Protein AF-A0A0A9DMN7-F1 (afdb_monomer_lite)

pLDDT: mean 72.82, std 9.87, range [47.81, 89.06]

Organism: Arundo donax (NCBI:txid35708)

Sequence (89 aa):
MKEFLFKTSKLDILRPKYEAKLKRSSSDNEFFGICPCKVKPGLPSTLKLDMPLCSEENLTPGRVIDNALLEVFDHCGNHAEEGSELRLC

Foldseek 3Di:
DDDDDDDDCPCQLPAQPDWDWDWDADPVRPDTDTDTDGDAFDDWDDKDKDQPQDPVVRDDPPDDRPDIDIFTHHPSRYTHDPPDDDDDD

Radius of gyration: 20.99 Å; chains: 1; bounding box: 41×25×64 Å

Secondary structure (DSSP, 8-state):
--------STTTTS-TTSEEEEEEE-TTSS-EEEEEEEPPP-SEEEEEEE-TT--GGG--TT------EEEEEETTSPBPPTT------

Structure (mmCIF, N/CA/C/O backbone):
data_AF-A0A0A9DMN7-F1
#
_entry.id   AF-A0A0A9DMN7-F1
#
loop_
_atom_site.group_PDB
_atom_site.id
_atom_site.type_symbol
_atom_site.label_atom_id
_atom_site.label_alt_id
_atom_site.label_comp_id
_atom_site.label_asym_id
_atom_site.label_entity_id
_atom_site.label_seq_id
_atom_site.pdbx_PDB_ins_code
_atom_site.Cartn_x
_atom_site.Cartn_y
_atom_site.Cartn_z
_atom_site.occupancy
_atom_site.B_iso_or_equiv
_atom_site.auth_seq_id
_atom_site.auth_comp_id
_atom_site.auth_asym_id
_atom_site.auth_atom_id
_atom_site.pdbx_PDB_model_num
ATOM 1 N N . MET A 1 1 ? 8.288 -18.146 -30.525 1.00 47.81 1 MET A N 1
ATOM 2 C CA . MET A 1 1 ? 8.340 -16.750 -30.036 1.00 47.81 1 MET A CA 1
ATOM 3 C C . MET A 1 1 ? 9.022 -16.787 -28.675 1.00 47.81 1 MET A C 1
ATOM 5 O O . MET A 1 1 ? 8.659 -17.646 -27.885 1.00 47.81 1 MET A O 1
ATOM 9 N N . LYS A 1 2 ? 10.078 -16.000 -28.441 1.00 66.19 2 LYS A N 1
ATOM 10 C CA . LYS A 1 2 ? 10.848 -16.059 -27.185 1.00 66.19 2 LYS A CA 1
ATOM 11 C C . LYS A 1 2 ? 10.139 -15.191 -26.145 1.00 66.19 2 LYS A C 1
ATOM 13 O O . LYS A 1 2 ? 9.924 -14.008 -26.399 1.00 66.19 2 LYS A O 1
ATOM 18 N N . GLU A 1 3 ? 9.741 -15.774 -25.023 1.00 63.31 3 GLU A N 1
ATOM 19 C CA . GLU A 1 3 ? 9.153 -15.018 -23.918 1.00 63.31 3 GLU A CA 1
ATOM 20 C C . GLU A 1 3 ? 10.263 -14.308 -23.142 1.00 63.31 3 GLU A C 1
ATOM 22 O O . GLU A 1 3 ? 11.276 -14.909 -22.783 1.00 63.31 3 GLU A O 1
ATOM 27 N N . PHE A 1 4 ? 10.090 -13.008 -22.914 1.00 63.97 4 PHE A N 1
ATOM 28 C CA . PHE A 1 4 ? 11.035 -12.187 -22.165 1.00 63.97 4 PHE A CA 1
ATOM 29 C C . PHE A 1 4 ? 10.374 -11.725 -20.868 1.00 63.97 4 PHE A C 1
ATOM 31 O O . PHE A 1 4 ? 9.373 -11.008 -20.903 1.00 63.97 4 PHE A O 1
ATOM 38 N N . LEU A 1 5 ? 10.951 -12.116 -19.729 1.00 63.47 5 LEU A N 1
ATOM 39 C CA . LEU A 1 5 ? 10.515 -11.691 -18.401 1.00 63.47 5 LEU A CA 1
ATOM 40 C C . LEU A 1 5 ? 11.403 -10.546 -17.906 1.00 63.47 5 LEU A C 1
ATOM 42 O O . LEU A 1 5 ? 12.589 -10.739 -17.647 1.00 63.47 5 LEU A O 1
ATOM 46 N N . PHE A 1 6 ? 10.818 -9.362 -17.740 1.00 64.00 6 PHE A N 1
ATOM 47 C CA . PHE A 1 6 ? 11.496 -8.195 -17.180 1.00 64.00 6 PHE A CA 1
ATOM 48 C C . PHE A 1 6 ? 11.059 -8.009 -15.726 1.00 64.00 6 PHE A C 1
ATOM 50 O O . PHE A 1 6 ? 9.877 -7.802 -15.459 1.00 64.00 6 PHE A O 1
ATOM 57 N N . LYS A 1 7 ? 12.008 -8.077 -14.785 1.00 62.00 7 LYS A N 1
ATOM 58 C CA . LYS A 1 7 ? 11.782 -7.773 -13.364 1.00 62.00 7 LYS A CA 1
ATOM 59 C C . LYS A 1 7 ? 12.481 -6.461 -13.016 1.00 62.00 7 LYS A C 1
ATOM 61 O O . LYS A 1 7 ? 13.649 -6.283 -13.345 1.00 62.00 7 LYS A O 1
ATOM 66 N N . THR A 1 8 ? 11.775 -5.545 -12.364 1.00 67.56 8 THR A N 1
ATOM 67 C CA . THR A 1 8 ? 12.331 -4.275 -11.880 1.00 67.56 8 THR A CA 1
ATOM 68 C C . THR A 1 8 ? 11.635 -3.875 -10.587 1.00 67.56 8 THR A C 1
ATOM 70 O O . THR A 1 8 ? 10.411 -3.886 -10.539 1.00 67.56 8 THR A O 1
ATOM 73 N N . SER A 1 9 ? 12.408 -3.504 -9.565 1.00 64.19 9 SER A N 1
ATOM 74 C CA . SER A 1 9 ? 11.911 -2.916 -8.311 1.00 64.19 9 SER A CA 1
ATOM 75 C C . SER A 1 9 ? 11.842 -1.387 -8.368 1.00 64.19 9 SER A C 1
ATOM 77 O O . SER A 1 9 ? 11.401 -0.725 -7.437 1.00 64.19 9 SER A O 1
ATOM 79 N N . LYS A 1 10 ? 12.266 -0.768 -9.481 1.00 69.31 10 LYS A N 1
ATOM 80 C CA . LYS A 1 10 ? 12.225 0.699 -9.620 1.00 69.31 10 LYS A CA 1
ATOM 81 C C . LYS A 1 10 ? 10.798 1.247 -9.664 1.00 69.31 10 LYS A C 1
ATOM 83 O O . LYS A 1 10 ? 10.600 2.429 -9.401 1.00 69.31 10 LYS A O 1
ATOM 88 N N . LEU A 1 11 ? 9.825 0.402 -10.011 1.00 69.38 11 LEU A N 1
ATOM 89 C CA . LEU A 1 11 ? 8.408 0.757 -9.971 1.00 69.38 11 LEU A CA 1
ATOM 90 C C . LEU A 1 11 ? 7.840 0.715 -8.543 1.00 69.38 11 LEU A C 1
ATOM 92 O O . L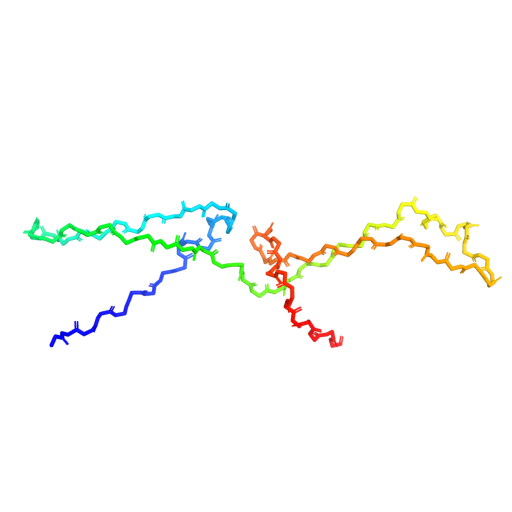EU A 1 11 ? 6.760 1.242 -8.325 1.00 69.38 11 LEU A O 1
ATOM 96 N N . ASP A 1 12 ? 8.564 0.175 -7.560 1.00 64.19 12 ASP A N 1
ATOM 97 C CA . ASP A 1 12 ? 8.088 0.092 -6.171 1.00 64.19 12 ASP A CA 1
ATOM 98 C C . ASP A 1 12 ? 8.087 1.477 -5.495 1.00 64.19 12 ASP A C 1
ATOM 100 O O . ASP A 1 12 ? 7.271 1.765 -4.625 1.00 64.19 12 ASP A O 1
ATOM 104 N N . ILE A 1 13 ? 8.932 2.400 -5.980 1.00 66.31 13 ILE A N 1
ATOM 105 C CA . ILE A 1 13 ? 8.936 3.835 -5.608 1.00 66.31 13 ILE A CA 1
ATOM 106 C C . ILE A 1 13 ? 7.611 4.520 -5.992 1.00 66.31 13 ILE A C 1
ATOM 108 O O . ILE A 1 13 ? 7.255 5.615 -5.553 1.00 66.31 13 ILE A O 1
ATOM 112 N N . LEU A 1 14 ? 6.889 3.881 -6.891 1.00 64.88 14 LEU A N 1
ATOM 113 C CA . LEU A 1 14 ? 5.980 4.485 -7.816 1.00 64.88 14 LEU A CA 1
ATOM 114 C C . LEU A 1 14 ? 4.594 3.994 -7.325 1.00 64.88 14 LEU A C 1
ATOM 116 O O . LEU A 1 14 ? 4.078 2.975 -7.759 1.00 64.88 14 LEU A O 1
ATOM 120 N N . ARG A 1 15 ? 3.994 4.739 -6.381 1.00 65.50 15 ARG A N 1
ATOM 121 C CA . ARG A 1 15 ? 2.683 4.503 -5.714 1.00 65.50 15 ARG A CA 1
ATOM 122 C C . ARG A 1 15 ? 1.586 3.804 -6.573 1.00 65.50 15 ARG A C 1
ATOM 124 O O . ARG A 1 15 ? 1.207 4.324 -7.609 1.00 65.50 15 ARG A O 1
ATOM 131 N N . PRO A 1 16 ? 0.893 2.741 -6.134 1.00 62.72 16 PRO A N 1
ATOM 132 C CA . PRO A 1 16 ? 0.054 1.873 -6.969 1.00 62.72 16 PRO A CA 1
ATOM 133 C C . PRO A 1 16 ? -1.294 2.472 -7.392 1.00 62.72 16 PRO A C 1
ATOM 135 O O . PRO A 1 16 ? -2.091 1.804 -8.047 1.00 62.72 16 PRO A O 1
ATOM 138 N N . LYS A 1 17 ? -1.577 3.729 -7.029 1.00 59.91 17 LYS A N 1
ATOM 139 C CA . LYS A 1 17 ? -2.821 4.415 -7.401 1.00 59.91 17 LYS A CA 1
ATOM 140 C C . LYS A 1 17 ? -2.79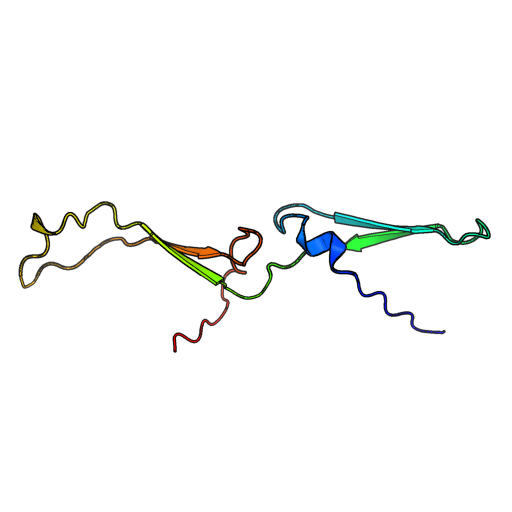4 5.025 -8.808 1.00 59.91 17 LYS A C 1
ATOM 142 O O . LYS A 1 17 ? -3.831 5.519 -9.234 1.00 59.91 17 LYS A O 1
ATOM 147 N N . TYR A 1 18 ? -1.666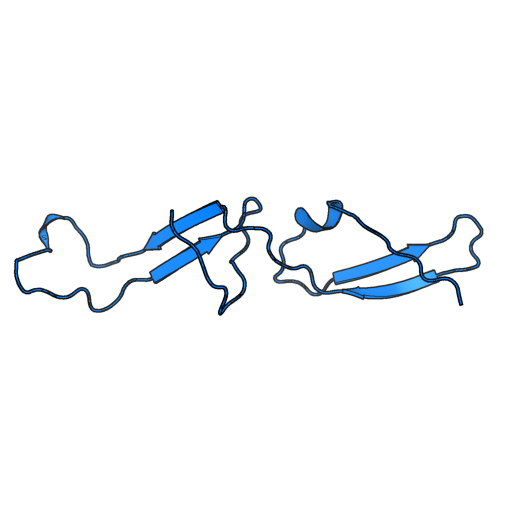 5.023 -9.526 1.00 64.62 18 TYR A N 1
ATOM 148 C CA . TYR A 1 18 ? -1.619 5.569 -10.889 1.00 64.62 18 TYR A CA 1
ATOM 149 C C . TYR A 1 18 ? -1.463 4.473 -11.951 1.00 64.62 18 TYR A C 1
ATOM 151 O O . TYR A 1 18 ? -0.791 3.458 -11.755 1.00 64.62 18 TYR A O 1
ATOM 159 N N . GLU A 1 19 ? -2.088 4.701 -13.105 1.00 71.94 19 GLU A N 1
ATOM 160 C CA . GLU A 1 19 ? -1.830 3.910 -14.305 1.00 71.94 19 GLU A CA 1
ATOM 161 C C . GLU A 1 19 ? -0.416 4.178 -14.813 1.00 71.94 19 GLU A C 1
ATOM 163 O O . GLU A 1 19 ? -0.028 5.325 -15.049 1.00 71.94 19 GLU A O 1
ATOM 168 N N . ALA A 1 20 ? 0.356 3.112 -15.008 1.00 74.06 20 ALA A N 1
ATOM 169 C CA . ALA A 1 20 ? 1.732 3.202 -15.453 1.00 74.06 20 ALA A CA 1
ATOM 170 C C . ALA A 1 20 ? 1.870 2.700 -16.894 1.00 74.06 20 ALA A C 1
ATOM 172 O O . ALA A 1 20 ? 1.139 1.827 -17.370 1.00 74.06 20 ALA A O 1
ATOM 173 N N . LYS A 1 21 ? 2.852 3.247 -17.609 1.00 75.31 21 LYS A N 1
ATOM 174 C CA . LYS A 1 21 ? 3.242 2.768 -18.936 1.00 75.31 21 LYS A CA 1
ATOM 175 C C . LYS A 1 21 ? 4.716 2.404 -18.905 1.00 75.31 21 LYS A C 1
ATOM 177 O O . LYS A 1 21 ? 5.569 3.270 -18.719 1.00 75.31 21 LYS A O 1
ATOM 182 N N . LEU A 1 22 ? 5.025 1.128 -19.113 1.00 75.75 22 LEU A N 1
ATOM 183 C CA . LEU A 1 22 ? 6.399 0.670 -19.257 1.00 75.75 22 LEU A CA 1
ATOM 184 C C . LEU A 1 22 ? 6.841 0.898 -20.706 1.00 75.75 22 LEU A C 1
ATOM 186 O O . LEU A 1 22 ? 6.351 0.240 -21.628 1.00 75.75 22 LEU A O 1
ATOM 190 N N . LYS A 1 23 ? 7.775 1.830 -20.910 1.00 75.25 23 LYS A N 1
ATOM 191 C CA . LYS A 1 23 ? 8.424 2.035 -22.208 1.00 75.25 23 LYS A CA 1
ATOM 192 C C . LYS A 1 23 ? 9.614 1.088 -22.326 1.00 75.25 23 LYS A C 1
ATOM 194 O O . LYS A 1 23 ? 10.544 1.158 -21.528 1.00 75.25 23 LYS A O 1
ATOM 199 N N . ARG A 1 24 ? 9.589 0.219 -23.335 1.00 73.69 24 ARG A N 1
ATOM 200 C CA . ARG A 1 24 ? 10.729 -0.620 -23.721 1.00 73.69 24 ARG A CA 1
ATOM 201 C C . ARG A 1 24 ? 11.430 0.022 -24.911 1.00 73.69 24 ARG A C 1
ATOM 203 O O . ARG A 1 24 ? 10.758 0.390 -25.873 1.00 73.69 24 ARG A O 1
ATOM 210 N N . SER A 1 25 ? 12.749 0.137 -24.834 1.00 70.00 25 SER A N 1
ATOM 211 C CA . SER A 1 25 ? 13.610 0.589 -25.928 1.00 70.00 25 SER A CA 1
ATOM 212 C C . SER A 1 25 ? 14.811 -0.343 -26.042 1.00 70.00 25 SER A C 1
ATOM 214 O O . SER A 1 25 ? 15.458 -0.619 -25.031 1.00 70.00 25 SER A O 1
ATOM 216 N N . SER A 1 26 ? 15.099 -0.819 -27.252 1.00 70.62 26 SER A N 1
ATOM 217 C CA . SER A 1 26 ? 16.368 -1.483 -27.575 1.00 70.62 26 SER A CA 1
ATOM 218 C C . SER A 1 26 ? 17.423 -0.441 -27.954 1.00 70.62 26 SER A C 1
ATOM 220 O O . SER A 1 26 ? 17.073 0.580 -28.546 1.00 70.62 26 SER A O 1
ATOM 222 N N . SER A 1 27 ? 18.698 -0.700 -27.645 1.00 69.00 27 SER A N 1
ATOM 223 C CA . SER A 1 27 ? 19.830 0.139 -28.080 1.00 69.00 27 SER A CA 1
ATOM 224 C C . SER A 1 27 ? 19.918 0.261 -29.601 1.00 69.00 27 SER A C 1
ATOM 226 O O . SER A 1 27 ? 20.357 1.289 -30.105 1.00 69.00 27 SER A O 1
ATOM 228 N N . ASP A 1 28 ? 19.423 -0.750 -30.317 1.00 70.25 28 ASP A N 1
ATOM 229 C CA . ASP A 1 28 ? 19.473 -0.819 -31.779 1.00 70.25 28 ASP A CA 1
ATOM 230 C C . ASP A 1 28 ? 18.263 -0.138 -32.451 1.00 70.25 28 ASP A C 1
ATOM 232 O O . ASP A 1 28 ? 18.017 -0.338 -33.632 1.00 70.25 28 ASP A O 1
ATOM 236 N N . ASN A 1 29 ? 17.491 0.678 -31.716 1.00 57.72 29 ASN A N 1
ATOM 237 C CA . ASN A 1 29 ? 16.367 1.506 -32.196 1.00 57.72 29 ASN A CA 1
ATOM 238 C C . ASN A 1 29 ? 15.181 0.790 -32.881 1.00 57.72 29 ASN A C 1
ATOM 240 O O . ASN A 1 29 ? 14.160 1.432 -33.121 1.00 57.72 29 ASN A O 1
ATOM 244 N N . GLU A 1 30 ? 15.238 -0.515 -33.142 1.00 60.75 30 GLU A N 1
ATOM 245 C CA . GLU A 1 30 ? 14.187 -1.217 -33.899 1.00 60.75 30 GLU A CA 1
ATOM 246 C C . GLU A 1 30 ? 12.976 -1.660 -33.063 1.00 60.75 30 GLU A C 1
ATOM 248 O O . GLU A 1 30 ? 11.937 -2.019 -33.616 1.00 60.75 30 GLU A O 1
ATOM 253 N N . PHE A 1 31 ? 13.057 -1.613 -31.729 1.00 59.59 31 PHE A N 1
ATOM 254 C CA . PHE A 1 31 ? 11.963 -2.062 -30.864 1.00 59.59 31 PHE A CA 1
ATOM 255 C C . PHE A 1 31 ? 11.557 -0.991 -29.850 1.00 59.59 31 PHE A C 1
ATOM 257 O O . PHE A 1 31 ? 12.211 -0.799 -28.821 1.00 59.59 31 PHE A O 1
ATOM 264 N N . PHE A 1 32 ? 10.432 -0.329 -30.134 1.00 63.97 32 PHE A N 1
ATOM 265 C CA . PHE A 1 32 ? 9.723 0.546 -29.206 1.00 63.97 32 PHE A CA 1
ATOM 266 C C . PHE A 1 32 ? 8.353 -0.048 -28.898 1.00 63.97 32 PHE A C 1
ATOM 268 O O . PHE A 1 32 ? 7.492 -0.158 -29.765 1.00 63.97 32 PHE A O 1
ATOM 275 N N . GLY A 1 33 ? 8.149 -0.439 -27.643 1.00 72.25 33 GLY A N 1
ATOM 276 C CA . GLY A 1 33 ? 6.874 -0.976 -27.181 1.00 72.25 33 GLY A CA 1
ATOM 277 C C . GLY A 1 33 ? 6.434 -0.285 -25.904 1.00 72.25 33 GLY A C 1
ATOM 278 O O . GLY A 1 33 ? 7.192 -0.254 -24.933 1.00 72.25 33 GLY A O 1
ATOM 279 N N . ILE A 1 34 ? 5.210 0.238 -25.899 1.00 75.69 34 ILE A N 1
ATOM 280 C CA . ILE A 1 34 ? 4.548 0.728 -24.690 1.00 75.69 34 ILE A CA 1
ATOM 281 C C . ILE A 1 34 ? 3.667 -0.402 -24.170 1.00 75.69 34 ILE A C 1
ATOM 283 O O . ILE A 1 34 ? 2.757 -0.843 -24.865 1.00 75.69 34 ILE A O 1
ATOM 287 N N . CYS A 1 35 ? 3.948 -0.873 -22.959 1.00 77.06 35 CYS A N 1
ATOM 288 C CA . CYS A 1 35 ? 3.099 -1.841 -22.277 1.00 77.06 35 CYS A CA 1
ATOM 289 C C . CYS A 1 35 ? 2.330 -1.120 -21.162 1.00 77.06 35 CYS A C 1
ATOM 291 O O . CYS A 1 35 ? 2.982 -0.535 -20.288 1.00 77.06 35 CYS A O 1
ATOM 293 N N . PRO A 1 36 ? 0.985 -1.114 -21.173 1.00 75.75 36 PRO A N 1
ATOM 294 C CA . PRO A 1 36 ? 0.232 -0.660 -20.015 1.00 75.75 36 PRO A CA 1
ATOM 295 C C . PRO A 1 36 ? 0.512 -1.611 -18.849 1.00 75.75 36 PRO A C 1
ATOM 297 O O . PRO A 1 36 ? 0.510 -2.831 -19.012 1.00 75.75 36 PRO A O 1
ATOM 300 N N . CYS A 1 37 ? 0.775 -1.060 -17.671 1.00 73.94 37 CYS A N 1
ATOM 301 C CA . CYS A 1 37 ? 0.969 -1.851 -16.468 1.00 73.94 37 CYS A CA 1
ATOM 302 C C . CYS A 1 37 ? 0.307 -1.186 -15.263 1.00 73.94 37 CYS A C 1
ATOM 304 O O . CYS A 1 37 ? 0.158 0.034 -15.186 1.00 73.94 37 CYS A O 1
ATOM 306 N N . LYS A 1 38 ? -0.096 -2.022 -14.308 1.00 75.12 38 LYS A N 1
ATOM 307 C CA . LYS A 1 38 ? -0.610 -1.591 -13.012 1.00 75.12 38 LYS A CA 1
ATOM 308 C C . LYS A 1 38 ? 0.413 -1.980 -11.958 1.00 75.12 38 LYS A C 1
ATOM 310 O O . LYS A 1 38 ? 0.808 -3.144 -11.893 1.00 75.12 38 LYS A O 1
ATOM 315 N N . VAL A 1 39 ? 0.856 -1.011 -11.166 1.00 75.19 39 VAL A N 1
ATOM 316 C CA . VAL A 1 39 ? 1.715 -1.292 -10.015 1.00 75.19 39 VAL A CA 1
ATOM 317 C C . VAL A 1 39 ? 0.838 -1.844 -8.898 1.00 75.19 39 VAL A C 1
ATOM 319 O O . VAL A 1 39 ? -0.255 -1.332 -8.652 1.00 75.19 39 VAL A O 1
ATOM 322 N N . LYS A 1 40 ? 1.293 -2.922 -8.261 1.00 79.00 40 LYS A N 1
ATOM 323 C CA . LYS A 1 40 ? 0.626 -3.508 -7.099 1.00 79.00 40 LYS A CA 1
ATOM 324 C C . LYS A 1 40 ? 1.327 -3.053 -5.818 1.00 79.00 40 LYS A C 1
ATOM 326 O O . LYS A 1 40 ? 2.545 -2.881 -5.855 1.00 79.00 40 LYS A O 1
ATOM 331 N N . PRO A 1 41 ? 0.588 -2.854 -4.715 1.00 83.19 41 PRO A N 1
ATOM 332 C CA . PRO A 1 41 ? 1.210 -2.635 -3.418 1.00 83.19 41 PRO A CA 1
ATOM 333 C C . PRO A 1 41 ? 2.087 -3.832 -3.037 1.00 83.19 41 PRO A C 1
ATOM 335 O O . PRO A 1 41 ? 1.824 -4.972 -3.434 1.00 83.19 41 PRO A O 1
ATOM 338 N N . GLY A 1 42 ? 3.145 -3.549 -2.284 1.00 80.94 42 GLY A N 1
ATOM 339 C CA . GLY A 1 42 ? 4.024 -4.555 -1.709 1.00 80.94 42 GLY A CA 1
ATOM 340 C C . GLY A 1 42 ? 3.372 -5.306 -0.548 1.00 80.94 42 GLY A C 1
ATOM 341 O O . GLY A 1 42 ? 2.175 -5.196 -0.281 1.00 80.94 42 GLY A O 1
ATOM 342 N N . LEU A 1 43 ? 4.188 -6.079 0.171 1.00 84.56 43 LEU A N 1
ATOM 343 C CA . LEU A 1 43 ? 3.724 -6.765 1.373 1.00 84.56 43 LEU A CA 1
ATOM 344 C C . LEU A 1 43 ? 3.310 -5.747 2.454 1.00 84.56 43 LEU A C 1
ATOM 346 O O . LEU A 1 43 ? 4.005 -4.739 2.626 1.00 84.56 43 LEU A O 1
ATOM 350 N N . PRO A 1 44 ? 2.226 -6.018 3.203 1.00 87.12 44 PRO A N 1
ATOM 351 C CA . PRO A 1 44 ? 1.823 -5.208 4.347 1.00 87.12 44 PRO A CA 1
ATOM 352 C C . PRO A 1 44 ? 2.974 -5.028 5.340 1.00 87.12 44 PRO A C 1
ATOM 354 O O . PRO A 1 44 ? 3.644 -5.995 5.702 1.00 87.12 44 PRO A O 1
ATOM 357 N N . SER A 1 45 ? 3.189 -3.796 5.796 1.00 87.00 45 SER A N 1
ATOM 358 C CA . SER A 1 45 ? 4.222 -3.463 6.783 1.00 87.00 45 SER A CA 1
ATOM 359 C C . SER A 1 45 ? 3.714 -2.592 7.925 1.00 87.00 45 SER A C 1
ATOM 361 O O . SER A 1 45 ? 4.224 -2.692 9.036 1.00 87.00 45 SER A O 1
ATOM 363 N N . THR A 1 46 ? 2.743 -1.717 7.659 1.00 88.31 46 THR A N 1
ATOM 364 C CA . THR A 1 46 ? 2.298 -0.697 8.611 1.00 88.31 46 THR A CA 1
ATOM 365 C C . THR A 1 46 ? 0.788 -0.767 8.766 1.00 88.31 46 THR A C 1
ATOM 367 O O . THR A 1 46 ? 0.057 -0.667 7.783 1.00 88.31 46 THR A O 1
ATOM 370 N N . LEU A 1 47 ? 0.323 -0.897 10.006 1.00 88.50 47 LEU A N 1
ATOM 371 C CA . LEU A 1 47 ? -1.090 -0.847 10.368 1.00 88.50 47 LEU A CA 1
ATOM 372 C C . LEU A 1 47 ? -1.361 0.472 11.086 1.00 88.50 47 LEU A C 1
ATOM 374 O O . LEU A 1 47 ? -0.647 0.824 12.025 1.00 88.50 47 LEU A O 1
ATOM 378 N N . LYS A 1 48 ? -2.382 1.203 10.648 1.00 87.50 48 LYS A N 1
ATOM 379 C CA . LYS A 1 48 ? -2.899 2.375 11.350 1.00 87.50 48 LYS A CA 1
ATOM 380 C C . LYS A 1 48 ? -4.348 2.122 11.704 1.00 87.50 48 LYS A C 1
ATOM 382 O O . LYS A 1 48 ? -5.166 1.873 10.828 1.00 87.50 48 LYS A O 1
ATOM 387 N N . LEU A 1 49 ? -4.646 2.180 12.990 1.00 84.56 49 LEU A N 1
ATOM 388 C CA . LEU A 1 49 ? -6.009 2.144 13.480 1.00 84.56 49 LEU A CA 1
ATOM 389 C C . LEU A 1 49 ? -6.413 3.580 13.796 1.00 84.56 49 LEU A C 1
ATOM 391 O O . LEU A 1 49 ? -5.819 4.196 14.680 1.00 84.56 49 LEU A O 1
ATOM 395 N N . ASP A 1 50 ? -7.386 4.104 13.059 1.00 77.94 50 ASP A N 1
ATOM 396 C CA . ASP A 1 50 ? -8.055 5.349 13.408 1.00 77.94 50 ASP A CA 1
ATOM 397 C C . ASP A 1 50 ? -9.397 5.014 14.058 1.00 77.94 50 ASP A C 1
ATOM 399 O O . ASP A 1 50 ? -10.265 4.341 13.488 1.00 77.94 50 ASP A O 1
ATOM 403 N N . MET A 1 51 ? -9.528 5.432 15.309 1.00 71.19 51 MET A N 1
ATOM 404 C CA . MET A 1 51 ? -10.655 5.104 16.162 1.00 71.19 51 MET A CA 1
ATOM 405 C C . MET A 1 51 ? -11.131 6.404 16.814 1.00 71.19 51 MET A C 1
ATOM 407 O O . MET A 1 51 ? -10.736 6.720 17.938 1.00 71.19 51 MET A O 1
ATOM 411 N N . PRO A 1 52 ? -11.976 7.184 16.112 1.00 62.94 52 PRO A N 1
ATOM 412 C CA . PRO A 1 52 ? -12.307 8.558 16.495 1.00 62.94 52 PRO A CA 1
ATOM 413 C C . PRO A 1 52 ? -13.045 8.682 17.840 1.00 62.94 52 PRO A C 1
ATOM 415 O O . PRO A 1 52 ? -13.226 9.789 18.339 1.00 62.94 52 PRO A O 1
ATOM 418 N N . LEU A 1 53 ? -13.475 7.565 18.440 1.00 56.09 53 LEU A N 1
ATOM 419 C CA . LEU A 1 53 ? -14.246 7.516 19.688 1.00 56.09 53 LEU A CA 1
ATOM 420 C C . LEU A 1 53 ? -13.498 6.879 20.871 1.00 56.09 53 LEU A C 1
ATOM 422 O O . LEU A 1 53 ? -14.051 6.809 21.968 1.00 56.09 53 LEU A O 1
ATOM 426 N N . CYS A 1 54 ? -12.252 6.440 20.685 1.00 54.69 54 CYS A N 1
ATOM 427 C CA . CYS A 1 54 ? -11.460 5.814 21.742 1.00 54.69 54 CYS A CA 1
ATOM 428 C C . CYS A 1 54 ? -10.468 6.802 22.359 1.00 54.69 54 CYS A C 1
ATOM 430 O O . CYS A 1 54 ? -9.259 6.636 22.239 1.00 54.69 54 CYS A O 1
ATOM 432 N N . SER A 1 55 ? -10.968 7.815 23.075 1.00 55.59 55 SER A N 1
ATOM 433 C CA . SER A 1 55 ? -10.203 8.244 24.250 1.00 55.59 55 SER A CA 1
ATOM 434 C C . SER A 1 55 ? -10.354 7.140 25.302 1.00 55.59 55 SER A C 1
ATOM 436 O O . SER A 1 55 ? -11.448 6.592 25.462 1.00 55.59 55 SER A O 1
ATOM 438 N N . GLU A 1 56 ? -9.275 6.769 25.994 1.00 55.06 56 GLU A N 1
ATOM 439 C CA . GLU A 1 56 ? -9.286 5.689 27.001 1.00 55.06 56 GLU A CA 1
ATOM 440 C C . GLU A 1 56 ? -10.374 5.876 28.079 1.00 55.06 56 GLU A C 1
ATOM 442 O O . GLU A 1 56 ? -10.840 4.917 28.685 1.00 55.06 56 GLU A O 1
ATOM 447 N N . GLU A 1 57 ? -10.854 7.107 28.251 1.00 55.66 57 GLU A N 1
ATOM 448 C CA . GLU A 1 57 ? -11.904 7.512 29.187 1.00 55.66 57 GLU A CA 1
ATOM 449 C C . GLU A 1 57 ? -13.318 7.014 28.809 1.00 55.66 57 GLU A C 1
ATOM 451 O O . GLU A 1 57 ? -14.235 7.088 29.625 1.00 55.66 57 GLU A O 1
ATOM 456 N N . ASN A 1 58 ? -13.527 6.500 27.589 1.00 56.78 58 ASN A N 1
ATOM 457 C CA . ASN A 1 58 ? -14.859 6.211 27.035 1.00 56.78 58 ASN A CA 1
ATOM 458 C C . ASN A 1 58 ? -15.218 4.722 26.889 1.00 56.78 58 ASN A C 1
ATOM 460 O O . ASN A 1 58 ? -16.353 4.412 26.499 1.00 56.78 58 ASN A O 1
ATOM 464 N N . LEU A 1 59 ? -14.295 3.804 27.189 1.00 67.56 59 LEU A N 1
ATOM 465 C CA . LEU A 1 59 ? -14.532 2.360 27.113 1.00 67.56 59 LEU A CA 1
ATOM 466 C C . LEU A 1 59 ? -15.084 1.843 28.445 1.00 67.56 59 LEU A C 1
ATOM 468 O O . LEU A 1 59 ? -14.368 1.311 29.289 1.00 67.56 59 LEU A O 1
ATOM 472 N N . THR A 1 60 ? -16.388 2.018 28.645 1.00 71.25 60 THR A N 1
ATOM 473 C CA . THR A 1 60 ? -17.104 1.415 29.771 1.00 71.25 60 THR A CA 1
ATOM 474 C C . THR A 1 60 ? -17.512 -0.029 29.452 1.00 71.25 60 THR A C 1
ATOM 476 O O . THR A 1 60 ? -17.801 -0.351 28.293 1.00 71.25 60 THR A O 1
ATOM 479 N N . PRO A 1 61 ? -17.575 -0.924 30.458 1.00 77.75 61 PRO A N 1
ATOM 480 C CA . PRO A 1 61 ? -18.076 -2.280 30.261 1.00 77.75 61 PRO A CA 1
ATOM 481 C C . PRO A 1 61 ? -19.467 -2.277 29.610 1.00 77.75 61 PRO A C 1
ATOM 483 O O . PRO A 1 61 ? -20.375 -1.595 30.081 1.00 77.75 61 PRO A O 1
ATOM 486 N N . GLY A 1 62 ? -19.632 -3.039 28.526 1.00 76.00 62 GLY A N 1
ATOM 487 C CA . GLY A 1 62 ? -20.890 -3.141 27.774 1.00 76.00 62 GLY A CA 1
ATOM 488 C C . GLY A 1 62 ? -21.040 -2.165 26.602 1.00 76.00 62 GLY A C 1
ATOM 489 O O . GLY A 1 62 ? -21.994 -2.299 25.838 1.00 76.00 62 GLY A O 1
ATOM 490 N N . ARG A 1 63 ? -20.110 -1.220 26.409 1.00 72.12 63 ARG A N 1
ATOM 491 C CA . ARG A 1 63 ? -20.107 -0.331 25.240 1.00 72.12 63 ARG A CA 1
ATOM 492 C C . ARG A 1 63 ? -19.391 -0.990 24.056 1.00 72.12 63 ARG A C 1
ATOM 494 O O . ARG A 1 63 ? -18.305 -1.541 24.214 1.00 72.12 63 ARG A O 1
ATOM 501 N N . VAL A 1 64 ? -20.001 -0.914 22.875 1.00 72.00 64 VAL A N 1
ATOM 502 C CA . VAL A 1 64 ? -19.442 -1.416 21.610 1.00 72.00 64 VAL A CA 1
ATOM 503 C C . VAL A 1 64 ? -18.866 -0.242 20.820 1.00 72.00 64 VAL A C 1
ATOM 505 O O . VAL A 1 64 ? -19.392 0.869 20.874 1.00 72.00 64 VAL A O 1
ATOM 508 N N . ILE A 1 65 ? -17.756 -0.473 20.121 1.00 73.94 65 ILE A N 1
ATOM 509 C CA . ILE A 1 65 ? -17.186 0.510 19.200 1.00 73.94 65 ILE A CA 1
ATOM 510 C C . ILE A 1 65 ? -17.935 0.378 17.878 1.00 73.94 65 ILE A C 1
ATOM 512 O O . ILE A 1 65 ? -17.787 -0.627 17.186 1.00 73.94 65 ILE A O 1
ATOM 516 N N . ASP A 1 66 ? -18.737 1.388 17.547 1.00 71.75 66 ASP A N 1
ATOM 517 C CA . ASP A 1 66 ? -19.606 1.345 16.367 1.00 71.75 66 ASP A CA 1
ATOM 518 C C . ASP A 1 66 ? -18.823 1.466 15.053 1.00 71.75 66 ASP A C 1
ATOM 520 O O . ASP A 1 66 ? -19.188 0.842 14.062 1.00 71.75 66 ASP A O 1
ATOM 524 N N . ASN A 1 67 ? -17.741 2.256 15.036 1.00 73.81 67 ASN A N 1
ATOM 525 C CA . ASN A 1 67 ? -16.935 2.496 13.840 1.00 73.81 67 ASN A CA 1
ATOM 526 C C . ASN A 1 67 ? -15.44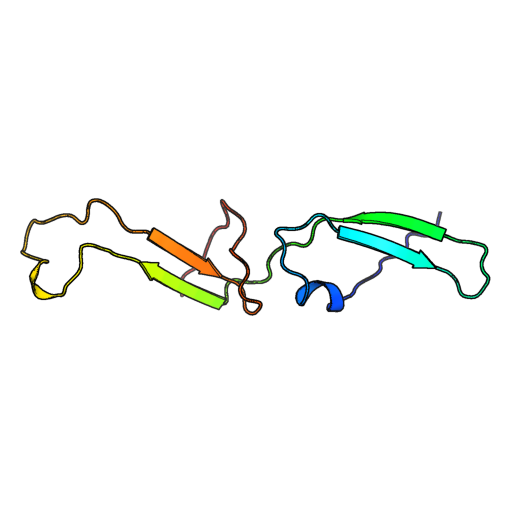2 2.525 14.177 1.00 73.81 67 ASN A C 1
ATOM 528 O O . ASN A 1 67 ? -14.996 3.313 15.013 1.00 73.81 67 ASN A O 1
ATOM 532 N N . ALA A 1 68 ? -14.672 1.695 13.478 1.00 76.56 68 ALA A N 1
ATOM 533 C CA . ALA A 1 68 ? -13.218 1.687 13.516 1.00 76.56 68 ALA A CA 1
ATOM 534 C C . ALA A 1 68 ? -12.687 1.597 12.086 1.00 76.56 68 ALA A C 1
ATOM 536 O O . ALA A 1 68 ? -13.154 0.766 11.304 1.00 76.56 68 ALA A O 1
ATOM 537 N N . LEU A 1 69 ? -11.715 2.443 11.749 1.00 84.50 69 LEU A N 1
ATOM 538 C CA . LEU A 1 69 ? -11.045 2.408 10.459 1.00 84.50 69 LEU A CA 1
ATOM 539 C C . LEU A 1 69 ? -9.660 1.792 10.644 1.00 84.50 69 LEU A C 1
ATOM 541 O O . LEU A 1 69 ? -8.795 2.366 11.301 1.00 84.50 69 LEU A O 1
ATOM 545 N N . LEU A 1 70 ? -9.449 0.618 10.055 1.00 85.88 70 LEU A N 1
ATOM 546 C CA . LEU A 1 70 ? -8.127 0.012 9.957 1.00 85.88 70 LEU A CA 1
ATOM 547 C C . LEU A 1 70 ? -7.555 0.291 8.568 1.00 85.88 70 LEU A C 1
ATOM 549 O O . LEU A 1 70 ? -8.050 -0.220 7.565 1.00 85.88 70 LEU A O 1
ATOM 553 N N . GLU A 1 71 ? -6.488 1.075 8.515 1.00 88.62 71 GLU A N 1
ATOM 554 C CA . GLU A 1 71 ? -5.713 1.305 7.306 1.00 88.62 71 GLU A CA 1
ATOM 555 C C . GLU A 1 71 ? -4.450 0.440 7.310 1.00 88.62 71 GLU A C 1
ATOM 557 O O . GLU A 1 71 ? -3.701 0.382 8.289 1.00 88.62 71 GLU A O 1
ATOM 562 N N . VAL A 1 72 ? -4.189 -0.220 6.185 1.00 89.06 72 VAL A N 1
ATOM 563 C CA . VAL A 1 72 ? -3.048 -1.124 6.018 1.00 89.06 72 VAL A CA 1
ATOM 564 C C . VAL A 1 72 ? -2.187 -0.626 4.876 1.00 89.06 72 VAL A C 1
ATOM 566 O O . VAL A 1 72 ? -2.691 -0.420 3.771 1.00 89.06 72 VAL A O 1
ATOM 569 N N . PHE A 1 73 ? -0.894 -0.458 5.140 1.00 86.44 73 PHE A N 1
ATOM 570 C CA . PHE A 1 73 ? 0.074 0.052 4.181 1.00 86.44 73 PHE A CA 1
ATOM 571 C C . PHE A 1 73 ? 1.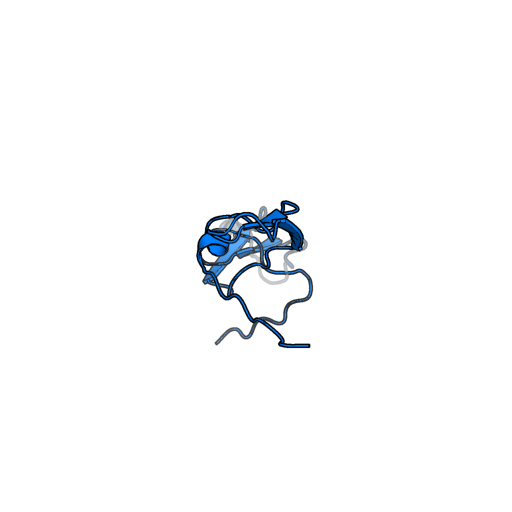257 -0.896 3.989 1.00 86.44 73 PHE A C 1
ATOM 573 O O . PHE A 1 73 ? 1.661 -1.596 4.919 1.00 86.44 73 PHE A O 1
ATOM 580 N N . ASP A 1 74 ? 1.837 -0.875 2.792 1.00 85.62 74 ASP A N 1
ATOM 581 C CA . ASP A 1 74 ? 3.151 -1.451 2.507 1.00 85.62 74 ASP A CA 1
ATOM 582 C C . ASP A 1 74 ? 4.300 -0.523 2.955 1.00 85.62 74 ASP A C 1
ATOM 584 O O . ASP A 1 74 ? 4.088 0.611 3.400 1.00 85.62 74 ASP A O 1
ATOM 588 N N . HIS A 1 75 ? 5.543 -0.995 2.805 1.00 84.88 75 HIS A N 1
ATOM 589 C CA . HIS A 1 75 ? 6.740 -0.246 3.214 1.00 84.88 75 HIS A CA 1
ATOM 590 C C . HIS A 1 75 ? 6.941 1.058 2.424 1.00 84.88 75 HIS A C 1
ATOM 592 O O . HIS A 1 75 ? 7.614 1.979 2.883 1.00 84.88 75 HIS A O 1
ATOM 598 N N . CYS A 1 76 ? 6.337 1.159 1.242 1.00 79.94 76 CYS A N 1
ATOM 599 C CA . CYS A 1 76 ? 6.383 2.335 0.385 1.00 79.94 76 CYS A CA 1
ATOM 600 C C . CYS A 1 76 ? 5.241 3.326 0.688 1.00 79.94 76 CYS A C 1
ATOM 602 O O . CYS A 1 76 ? 5.139 4.364 0.029 1.00 79.94 76 CYS A O 1
ATOM 604 N N . GLY A 1 77 ? 4.406 3.046 1.698 1.00 79.94 77 GLY A N 1
ATOM 605 C CA . GLY A 1 77 ? 3.295 3.898 2.122 1.00 79.94 77 GLY A CA 1
ATOM 606 C C . GLY A 1 77 ? 2.042 3.753 1.259 1.00 79.94 77 GLY A C 1
ATOM 607 O O . GLY A 1 77 ? 1.190 4.642 1.246 1.00 79.94 77 GLY A O 1
ATOM 608 N N . ASN A 1 78 ? 1.919 2.658 0.517 1.00 83.50 78 ASN A N 1
ATOM 609 C CA . ASN A 1 78 ? 0.771 2.391 -0.332 1.00 83.50 78 ASN A CA 1
ATOM 610 C C . ASN A 1 78 ? -0.270 1.562 0.402 1.00 83.50 78 ASN A C 1
ATOM 612 O O . ASN A 1 78 ? 0.096 0.636 1.114 1.00 83.50 78 ASN A O 1
ATOM 616 N N . HIS A 1 79 ? -1.558 1.833 0.179 1.00 85.25 79 HIS A N 1
ATOM 617 C CA . HIS A 1 79 ? -2.609 0.993 0.751 1.00 85.25 79 HIS A CA 1
ATOM 618 C C . HIS A 1 79 ? -2.537 -0.427 0.192 1.00 85.25 79 HIS A C 1
ATOM 620 O O . HIS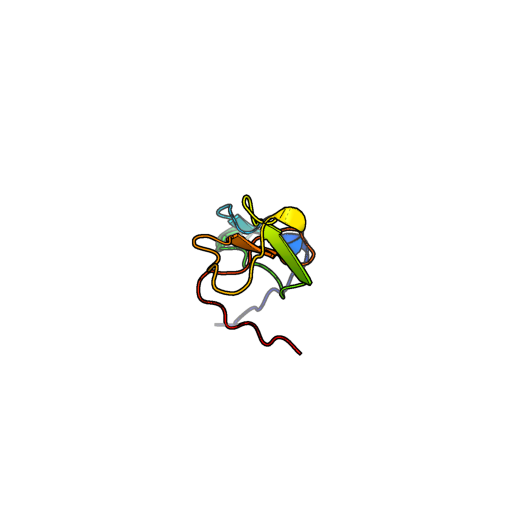 A 1 79 ? -2.351 -0.608 -1.015 1.00 85.25 79 HIS A O 1
ATOM 626 N N . ALA A 1 80 ? -2.733 -1.405 1.073 1.00 84.88 80 ALA A N 1
ATOM 627 C CA . ALA A 1 80 ? -2.908 -2.795 0.689 1.00 84.88 80 ALA A CA 1
ATOM 628 C C . ALA A 1 80 ? -4.073 -2.954 -0.304 1.00 84.88 80 ALA A C 1
ATOM 630 O O . ALA A 1 80 ? -5.013 -2.156 -0.328 1.00 84.88 80 ALA A O 1
ATOM 631 N N . GLU A 1 81 ? -3.990 -3.988 -1.143 1.00 82.56 81 GLU A N 1
ATOM 632 C CA . GLU A 1 81 ? -5.048 -4.315 -2.100 1.00 82.56 81 GLU A CA 1
ATOM 633 C C . GLU A 1 81 ? -6.317 -4.723 -1.327 1.00 82.56 81 GLU A C 1
ATOM 635 O O . GLU A 1 81 ? -6.255 -5.533 -0.398 1.00 82.56 81 GLU A O 1
ATOM 640 N N . GLU A 1 82 ? -7.461 -4.136 -1.679 1.00 78.62 82 GLU A N 1
ATOM 641 C CA . GLU A 1 82 ? -8.744 -4.444 -1.041 1.00 78.62 82 GLU A CA 1
ATOM 642 C C . GLU A 1 82 ? -9.075 -5.938 -1.191 1.00 78.62 82 GLU A C 1
ATOM 644 O O . GLU A 1 82 ? -8.835 -6.535 -2.241 1.00 78.62 82 GLU A O 1
ATOM 649 N N . GLY A 1 83 ? -9.595 -6.554 -0.125 1.00 80.62 83 GLY A N 1
ATOM 650 C CA . GLY A 1 83 ? -9.872 -7.994 -0.084 1.00 80.62 83 GLY A CA 1
ATOM 651 C C . GLY A 1 83 ? -8.650 -8.885 0.179 1.00 80.62 83 GLY A C 1
ATOM 652 O O . GLY A 1 83 ? -8.786 -10.105 0.160 1.00 80.62 83 GLY A O 1
ATOM 653 N N . SER A 1 84 ? -7.468 -8.314 0.441 1.00 80.62 84 SER A N 1
ATOM 654 C CA . SER A 1 84 ? -6.290 -9.099 0.835 1.00 80.62 84 SER A CA 1
ATOM 655 C C . SER A 1 84 ? -6.477 -9.758 2.204 1.00 80.62 84 SER A C 1
ATOM 657 O O . SER A 1 84 ? -6.823 -9.091 3.179 1.00 80.62 84 SER A O 1
ATOM 659 N N . GLU A 1 85 ? -6.166 -11.051 2.304 1.00 84.69 85 GLU A N 1
ATOM 660 C CA . GLU A 1 85 ? -6.075 -11.741 3.592 1.00 84.69 85 GLU A CA 1
ATOM 661 C C . GLU A 1 85 ? -4.778 -11.365 4.316 1.00 84.69 85 GLU A C 1
ATOM 663 O O . GLU A 1 85 ? -3.674 -11.527 3.790 1.00 84.69 85 GLU A O 1
ATOM 668 N N . LEU A 1 86 ? -4.912 -10.888 5.553 1.00 81.06 86 LEU A N 1
ATOM 669 C CA . LEU A 1 86 ? -3.787 -10.557 6.419 1.00 81.06 86 LEU A CA 1
ATOM 670 C C . LEU A 1 86 ? -3.660 -11.623 7.499 1.00 81.06 86 LEU A C 1
ATOM 672 O O . LEU A 1 86 ? -4.574 -11.828 8.297 1.00 81.06 86 LEU A O 1
ATOM 676 N N . ARG A 1 87 ? -2.507 -12.289 7.549 1.00 76.44 87 ARG A N 1
ATOM 677 C CA . ARG A 1 87 ? -2.151 -13.133 8.689 1.00 76.44 87 ARG A CA 1
ATOM 678 C C . ARG A 1 87 ? -1.470 -12.263 9.730 1.00 76.44 87 ARG A C 1
ATOM 680 O O . ARG A 1 87 ? -0.337 -11.833 9.532 1.00 76.44 87 ARG A O 1
ATOM 687 N N . LEU A 1 88 ? -2.190 -11.990 10.808 1.00 68.38 88 LEU A N 1
ATOM 688 C CA . LEU A 1 88 ? -1.632 -11.393 12.011 1.00 68.38 88 LEU A CA 1
ATOM 689 C C . LEU A 1 88 ? -0.964 -12.531 12.795 1.00 68.38 88 LEU A C 1
ATOM 691 O O . LEU A 1 88 ? -1.632 -13.514 13.119 1.00 68.38 88 LEU A O 1
ATOM 695 N N . CYS A 1 89 ? 0.351 -12.439 12.993 1.00 57.78 89 CYS A N 1
ATOM 696 C CA . CYS A 1 89 ? 1.108 -13.358 13.844 1.00 57.78 89 CYS A CA 1
ATOM 697 C C . CYS A 1 89 ? 1.071 -12.887 15.296 1.00 57.78 89 CYS A C 1
ATOM 699 O O . CYS A 1 89 ? 1.165 -11.655 15.502 1.00 57.78 89 CYS A O 1
#